Protein AF-A0AAW6UUZ0-F1 (afdb_monomer)

Sequence (108 aa):
MVGLYLLIDKKGGTYLRYDYVRPITKKRSTIGIGVYPTIGLADARRVREEFKELIAQNIDPSIERKAQEEKARFTHSTTFESVAREFMKTESVAASTAKSNDYIPVSI

pLDDT: mean 83.59, std 15.88, range [44.47, 96.81]

Structure (mmCIF, N/CA/C/O backbone):
data_AF-A0AAW6UUZ0-F1
#
_entry.id   AF-A0AAW6UUZ0-F1
#
loop_
_atom_site.group_PDB
_atom_site.id
_atom_site.type_symbol
_atom_site.label_atom_id
_atom_site.label_alt_id
_atom_site.label_comp_id
_atom_site.label_asym_id
_atom_site.label_entity_id
_atom_site.label_seq_id
_atom_site.pdbx_PDB_ins_code
_atom_site.Cartn_x
_atom_site.Cartn_y
_atom_site.Cartn_z
_atom_site.occupancy
_atom_site.B_iso_or_equiv
_atom_site.auth_seq_id
_atom_site.auth_comp_id
_atom_site.auth_asym_id
_atom_site.auth_atom_id
_atom_site.pdbx_PDB_model_num
ATOM 1 N N . MET A 1 1 ? 12.732 6.649 -8.903 1.00 57.62 1 MET A N 1
ATOM 2 C CA . MET A 1 1 ? 11.804 6.088 -9.899 1.00 57.62 1 MET A CA 1
ATOM 3 C C . MET A 1 1 ? 10.467 5.905 -9.199 1.00 57.62 1 MET A C 1
ATOM 5 O O . MET A 1 1 ? 10.483 5.498 -8.048 1.00 57.62 1 MET A O 1
ATOM 9 N N . VAL A 1 2 ? 9.357 6.320 -9.806 1.00 84.31 2 VAL A N 1
ATOM 10 C CA . VAL A 1 2 ? 7.994 6.032 -9.320 1.00 84.31 2 VAL A CA 1
ATOM 11 C C . VAL A 1 2 ? 7.416 5.061 -10.334 1.00 84.31 2 VAL A C 1
ATOM 13 O O . VAL A 1 2 ? 7.475 5.343 -11.531 1.00 84.31 2 VAL A O 1
ATOM 16 N N . GLY A 1 3 ? 6.942 3.899 -9.899 1.00 93.00 3 GLY A N 1
ATOM 17 C CA . GLY A 1 3 ? 6.563 2.858 -10.846 1.00 93.00 3 GLY A CA 1
ATOM 18 C C . GLY A 1 3 ? 6.405 1.474 -10.242 1.00 93.00 3 GLY A C 1
ATOM 19 O O . GLY A 1 3 ? 6.865 1.195 -9.137 1.00 93.00 3 GLY A O 1
ATOM 20 N N . LEU A 1 4 ? 5.713 0.622 -10.999 1.00 95.12 4 LEU A N 1
ATOM 21 C CA . LEU A 1 4 ? 5.531 -0.795 -10.705 1.00 95.12 4 LEU A CA 1
ATOM 22 C C . LEU A 1 4 ? 6.740 -1.565 -11.231 1.00 95.12 4 LEU A C 1
ATOM 24 O O . LEU A 1 4 ? 7.119 -1.393 -12.388 1.00 95.12 4 LEU A O 1
ATOM 28 N N . TYR A 1 5 ? 7.311 -2.423 -10.398 1.00 94.88 5 TYR A N 1
ATOM 29 C CA . TYR A 1 5 ? 8.420 -3.292 -10.757 1.00 94.88 5 TYR A CA 1
ATOM 30 C C . TYR A 1 5 ? 8.282 -4.657 -10.093 1.00 94.88 5 TYR A C 1
ATOM 32 O O . TYR A 1 5 ? 7.527 -4.860 -9.137 1.00 94.88 5 TYR A O 1
ATOM 40 N N . LEU A 1 6 ? 9.039 -5.596 -10.643 1.00 94.44 6 LEU A N 1
ATOM 41 C CA . LEU A 1 6 ? 9.170 -6.944 -10.136 1.00 94.44 6 LEU A CA 1
ATOM 42 C C . LEU A 1 6 ? 10.474 -7.039 -9.347 1.00 94.44 6 LEU A C 1
ATOM 44 O O . LEU A 1 6 ? 11.539 -6.714 -9.870 1.00 94.44 6 LEU A O 1
ATOM 48 N N . LEU A 1 7 ? 10.399 -7.481 -8.099 1.00 95.19 7 LEU A N 1
ATOM 49 C CA . LEU A 1 7 ? 11.566 -7.816 -7.296 1.00 95.19 7 LEU A CA 1
ATOM 50 C C . LEU A 1 7 ? 11.732 -9.333 -7.282 1.00 95.19 7 LEU A C 1
ATOM 52 O O . LEU A 1 7 ? 10.876 -10.037 -6.750 1.00 95.19 7 LEU A O 1
ATOM 56 N N . ILE A 1 8 ? 12.841 -9.815 -7.835 1.00 94.88 8 ILE A N 1
ATOM 57 C CA . ILE A 1 8 ? 13.204 -11.232 -7.831 1.00 94.88 8 ILE A CA 1
ATOM 58 C C . ILE A 1 8 ? 14.200 -11.454 -6.692 1.00 94.88 8 ILE A C 1
ATOM 60 O O . ILE A 1 8 ? 15.289 -10.881 -6.686 1.00 94.88 8 ILE A O 1
ATOM 64 N N . ASP A 1 9 ? 13.808 -12.255 -5.709 1.00 94.06 9 ASP A N 1
ATOM 65 C CA . ASP A 1 9 ? 14.678 -12.679 -4.619 1.00 94.06 9 ASP A CA 1
ATOM 66 C C . ASP A 1 9 ? 15.593 -13.823 -5.080 1.00 94.06 9 ASP A C 1
ATOM 68 O O . ASP A 1 9 ? 15.219 -14.656 -5.905 1.00 94.06 9 ASP A O 1
ATOM 72 N N . LYS A 1 10 ? 16.785 -13.914 -4.488 1.00 92.12 10 LYS A N 1
ATOM 73 C CA . LYS A 1 10 ? 17.766 -14.977 -4.754 1.00 92.12 10 LYS A CA 1
ATOM 74 C C . LYS A 1 10 ? 17.208 -16.371 -4.456 1.00 92.12 10 LYS A C 1
ATOM 76 O O . LYS A 1 10 ? 17.661 -17.348 -5.039 1.00 92.12 10 LYS A O 1
ATOM 81 N N . LYS A 1 11 ? 16.222 -16.455 -3.557 1.00 91.50 11 LYS A N 1
ATOM 82 C CA . LYS A 1 11 ? 15.505 -17.687 -3.194 1.00 91.50 11 LYS A CA 1
ATOM 83 C C . LYS A 1 11 ? 14.381 -18.063 -4.175 1.00 91.50 11 LYS A C 1
ATOM 85 O O . LYS A 1 11 ? 13.687 -19.042 -3.934 1.00 91.50 11 LYS A O 1
ATOM 90 N N . GLY A 1 12 ? 14.174 -17.290 -5.246 1.00 86.88 12 GLY A N 1
ATOM 91 C CA . GLY A 1 12 ? 13.163 -17.549 -6.281 1.00 86.88 12 GLY A CA 1
ATOM 92 C C . GLY A 1 12 ? 11.804 -16.875 -6.055 1.00 86.88 12 GLY A C 1
ATOM 93 O O . GLY A 1 12 ? 10.911 -16.997 -6.891 1.00 86.88 12 GLY A O 1
ATOM 94 N N . GLY A 1 13 ? 11.626 -16.136 -4.956 1.00 92.44 13 GLY A N 1
ATOM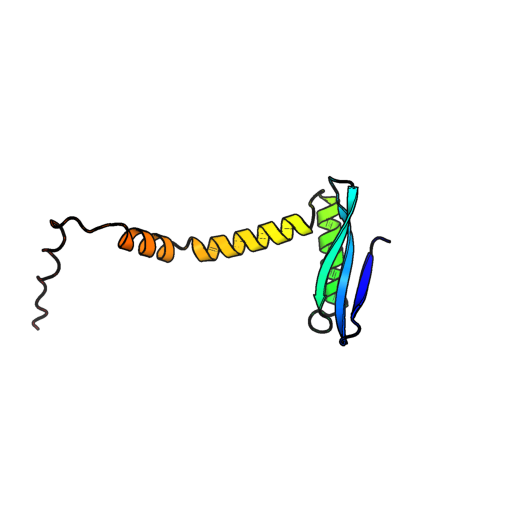 95 C CA . GLY A 1 13 ? 10.406 -15.365 -4.710 1.00 92.44 13 GLY A CA 1
ATOM 96 C C . GLY A 1 13 ? 10.296 -14.168 -5.655 1.00 92.44 13 GLY A C 1
ATOM 97 O O . GLY A 1 13 ? 11.254 -13.416 -5.812 1.00 92.44 13 GLY A O 1
ATOM 98 N N . THR A 1 14 ? 9.128 -13.972 -6.264 1.00 95.31 14 THR A N 1
ATOM 99 C CA . THR A 1 14 ? 8.894 -12.884 -7.221 1.00 95.31 14 THR A CA 1
ATOM 100 C C . THR A 1 14 ? 7.804 -11.950 -6.699 1.00 95.31 14 THR A C 1
ATOM 102 O O . THR A 1 14 ? 6.643 -12.335 -6.603 1.00 95.31 14 THR A O 1
ATOM 105 N N . TYR A 1 15 ? 8.161 -10.710 -6.367 1.00 96.12 15 TYR A N 1
ATOM 106 C CA . TYR A 1 15 ? 7.275 -9.761 -5.689 1.00 96.12 15 TYR A CA 1
ATOM 107 C C . TYR A 1 15 ? 6.924 -8.576 -6.582 1.00 96.12 15 TYR A C 1
ATOM 109 O O . TYR A 1 15 ? 7.801 -7.927 -7.147 1.00 96.12 15 TYR A O 1
ATOM 117 N N . LEU A 1 16 ? 5.642 -8.243 -6.647 1.00 96.81 16 LEU A N 1
ATOM 118 C CA . LEU A 1 16 ? 5.136 -7.052 -7.318 1.00 96.81 16 LEU A CA 1
ATOM 119 C C . LEU A 1 16 ? 5.159 -5.883 -6.333 1.00 96.81 16 LEU A C 1
ATOM 121 O O . LEU A 1 16 ? 4.467 -5.902 -5.310 1.00 96.81 16 LEU A O 1
ATOM 125 N N . ARG A 1 17 ? 5.969 -4.866 -6.630 1.00 96.06 17 ARG A N 1
ATOM 126 C CA . ARG A 1 17 ? 6.154 -3.685 -5.778 1.00 96.06 17 ARG A CA 1
ATOM 127 C C . ARG A 1 17 ? 5.905 -2.407 -6.561 1.00 96.06 17 ARG A C 1
ATOM 129 O O . ARG A 1 17 ? 6.214 -2.319 -7.745 1.00 96.06 17 ARG A O 1
ATOM 136 N N . TYR A 1 18 ? 5.362 -1.409 -5.881 1.00 96.19 18 TYR A N 1
ATOM 137 C CA . TYR A 1 18 ? 5.090 -0.095 -6.438 1.00 96.19 18 TYR A CA 1
ATOM 138 C C . TYR A 1 18 ? 5.786 0.980 -5.606 1.00 96.19 18 TYR A C 1
ATOM 140 O O . TYR A 1 18 ? 5.487 1.152 -4.422 1.00 96.19 18 TYR A O 1
ATOM 148 N N . ASP A 1 19 ? 6.718 1.699 -6.226 1.00 96.19 19 ASP A N 1
ATOM 149 C CA . ASP A 1 19 ? 7.361 2.865 -5.623 1.00 96.19 19 ASP A CA 1
ATOM 150 C C . ASP A 1 19 ? 6.518 4.110 -5.887 1.00 96.19 19 ASP A C 1
ATOM 152 O O . ASP A 1 19 ? 6.167 4.394 -7.034 1.00 96.19 19 ASP A O 1
ATOM 156 N N . TYR A 1 20 ? 6.238 4.876 -4.835 1.00 95.00 20 TYR A N 1
ATOM 157 C CA . TYR A 1 20 ? 5.436 6.094 -4.879 1.00 95.00 20 TYR A CA 1
ATOM 158 C C . TYR A 1 20 ? 5.966 7.167 -3.924 1.00 95.00 20 TYR A C 1
ATOM 160 O O . TYR A 1 20 ? 6.857 6.937 -3.102 1.00 95.00 20 TYR A O 1
ATOM 168 N N . VAL A 1 21 ? 5.429 8.378 -4.050 1.00 94.88 21 VAL A N 1
ATOM 169 C CA . VAL A 1 21 ? 5.685 9.482 -3.122 1.00 94.88 21 VAL A CA 1
ATOM 170 C C . VAL A 1 21 ? 4.437 9.674 -2.278 1.00 94.88 21 VAL A C 1
ATOM 172 O O . VAL A 1 21 ? 3.341 9.808 -2.819 1.00 94.88 21 VAL A O 1
ATOM 175 N N . ARG A 1 22 ? 4.594 9.683 -0.954 1.00 94.25 22 ARG A N 1
ATOM 176 C CA . ARG A 1 22 ? 3.465 9.886 -0.043 1.00 94.25 22 ARG A CA 1
ATOM 177 C C . ARG A 1 22 ? 2.871 11.286 -0.242 1.00 94.25 22 ARG A C 1
ATOM 179 O O . ARG A 1 22 ? 3.639 12.253 -0.271 1.00 94.25 22 ARG A O 1
ATOM 186 N N . PRO A 1 23 ? 1.536 11.426 -0.331 1.00 92.62 23 PRO A N 1
ATOM 187 C CA . PRO A 1 23 ? 0.906 12.705 -0.652 1.00 92.62 23 PRO A CA 1
ATOM 188 C C . PRO A 1 23 ? 1.160 13.775 0.416 1.00 92.62 23 PRO A C 1
ATOM 190 O O . PRO A 1 23 ? 1.407 14.926 0.063 1.00 92.62 23 PRO A O 1
ATOM 193 N N . ILE A 1 24 ? 1.191 13.390 1.697 1.00 91.19 24 ILE A N 1
ATOM 194 C CA . ILE A 1 24 ? 1.355 14.316 2.829 1.00 91.19 24 ILE A CA 1
ATOM 195 C C . ILE A 1 24 ? 2.838 14.570 3.130 1.00 91.19 24 ILE A C 1
ATOM 197 O O . ILE A 1 24 ? 3.310 15.698 3.064 1.00 91.19 24 ILE A O 1
ATOM 201 N N . THR A 1 25 ? 3.604 13.516 3.430 1.00 92.56 25 THR A N 1
ATOM 202 C CA . THR A 1 25 ? 4.996 13.658 3.903 1.00 92.56 25 THR A CA 1
ATOM 203 C C . THR A 1 25 ? 6.005 13.920 2.788 1.00 92.56 25 THR A C 1
ATOM 205 O O . THR A 1 25 ? 7.167 14.194 3.080 1.00 92.56 25 THR A O 1
ATOM 208 N N . LYS A 1 26 ? 5.597 13.779 1.517 1.00 92.94 26 LYS A N 1
ATOM 209 C CA . LYS A 1 26 ? 6.441 13.898 0.313 1.00 92.94 26 LYS A CA 1
ATOM 210 C C . LYS A 1 26 ? 7.676 12.982 0.300 1.00 92.94 26 LYS A C 1
ATOM 212 O O . LYS A 1 26 ? 8.555 13.126 -0.548 1.00 92.94 26 LYS A O 1
ATOM 217 N N . LYS A 1 27 ? 7.740 11.993 1.199 1.00 93.69 27 LYS A N 1
ATOM 218 C CA . LYS A 1 27 ? 8.804 10.983 1.247 1.00 93.69 27 LYS A CA 1
ATOM 219 C C . LYS A 1 27 ? 8.507 9.847 0.271 1.00 93.69 27 LYS A C 1
ATOM 221 O O . LYS A 1 27 ? 7.350 9.467 0.073 1.00 93.69 27 LYS A O 1
ATOM 226 N N . ARG A 1 28 ? 9.565 9.283 -0.316 1.00 93.81 28 ARG A N 1
ATOM 227 C CA . ARG A 1 28 ? 9.466 8.069 -1.136 1.00 93.81 28 ARG A CA 1
ATOM 228 C C . ARG A 1 28 ? 9.124 6.871 -0.258 1.00 93.81 28 ARG A C 1
ATOM 230 O O . ARG A 1 28 ? 9.644 6.737 0.847 1.00 93.81 28 ARG A O 1
ATOM 237 N N . SER A 1 29 ? 8.246 6.014 -0.757 1.00 94.94 29 SER A N 1
ATOM 238 C CA . SER A 1 29 ? 7.824 4.788 -0.093 1.00 94.94 29 SER A CA 1
ATOM 239 C C . SER A 1 29 ? 7.534 3.710 -1.132 1.00 94.94 29 SER A C 1
ATOM 241 O O . SER A 1 29 ? 7.285 4.011 -2.298 1.00 94.94 29 SER A O 1
ATOM 243 N N . THR A 1 30 ? 7.559 2.458 -0.693 1.00 95.62 30 THR A N 1
ATOM 244 C CA . THR A 1 30 ? 7.295 1.292 -1.534 1.00 95.62 30 THR A CA 1
ATOM 245 C C . THR A 1 30 ? 6.148 0.510 -0.921 1.00 95.62 30 THR A C 1
ATOM 247 O O . THR A 1 30 ? 6.202 0.158 0.258 1.00 95.62 30 THR A O 1
ATOM 250 N N . ILE A 1 31 ? 5.134 0.195 -1.722 1.00 95.12 31 ILE A N 1
ATOM 251 C CA . ILE A 1 31 ? 4.033 -0.685 -1.330 1.00 95.12 31 ILE A CA 1
ATOM 252 C C . ILE A 1 31 ? 4.118 -2.001 -2.109 1.00 95.12 31 ILE A C 1
ATOM 254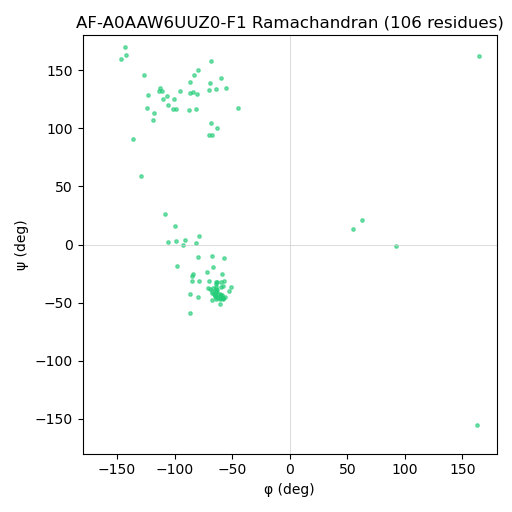 O O . ILE A 1 31 ? 4.342 -2.016 -3.317 1.00 95.12 31 ILE A O 1
ATOM 258 N N . GLY A 1 32 ? 3.995 -3.127 -1.405 1.00 95.44 32 GLY A N 1
ATOM 259 C CA . GLY A 1 32 ? 3.861 -4.440 -2.039 1.00 95.44 32 GLY A CA 1
ATOM 260 C C . GLY A 1 32 ? 2.420 -4.659 -2.488 1.00 95.44 32 GLY A C 1
ATOM 261 O O . GLY A 1 32 ? 1.516 -4.464 -1.677 1.00 95.44 32 GLY A O 1
ATOM 262 N N . ILE A 1 33 ? 2.231 -5.053 -3.746 1.00 95.50 33 ILE A N 1
ATOM 263 C CA . ILE A 1 33 ? 0.933 -5.449 -4.312 1.00 95.50 33 ILE A CA 1
ATOM 264 C C . ILE A 1 33 ? 0.687 -6.936 -4.041 1.00 95.50 33 ILE A C 1
ATOM 266 O O . ILE A 1 33 ? -0.403 -7.314 -3.634 1.00 95.50 33 ILE A O 1
ATOM 270 N N . GLY A 1 34 ? 1.717 -7.772 -4.205 1.00 94.25 34 GLY A N 1
ATOM 271 C CA . GLY A 1 34 ? 1.662 -9.195 -3.877 1.00 94.25 34 GLY A CA 1
ATOM 272 C C . GLY A 1 34 ? 2.784 -9.994 -4.529 1.00 94.25 34 GLY A C 1
ATOM 273 O O . GLY A 1 34 ? 3.844 -9.448 -4.839 1.00 94.25 34 GLY A O 1
ATOM 274 N N . VAL A 1 35 ? 2.554 -11.292 -4.716 1.00 96.06 35 VAL A N 1
ATOM 275 C CA . VAL A 1 35 ? 3.536 -12.253 -5.238 1.00 96.06 35 VAL A CA 1
ATOM 276 C C . VAL A 1 35 ? 3.085 -12.735 -6.618 1.00 96.06 35 VAL A C 1
ATOM 278 O O . VAL A 1 35 ? 1.914 -13.051 -6.816 1.00 96.06 35 VAL A O 1
ATOM 281 N N . TYR A 1 36 ? 4.001 -12.785 -7.579 1.00 93.25 36 TYR A N 1
ATOM 282 C CA . TYR A 1 36 ? 3.778 -13.400 -8.888 1.00 93.25 36 TYR A CA 1
ATOM 283 C C . TYR A 1 36 ? 4.099 -14.905 -8.808 1.00 93.25 36 TYR A C 1
ATOM 285 O O . TYR A 1 36 ? 5.104 -15.254 -8.184 1.00 93.25 36 TYR A O 1
ATOM 293 N N . PRO A 1 37 ? 3.320 -15.808 -9.435 1.00 93.69 37 PRO A N 1
ATOM 294 C CA . PRO A 1 37 ? 2.199 -15.568 -10.352 1.00 93.69 37 PRO A CA 1
ATOM 295 C C . PRO A 1 37 ? 0.816 -15.475 -9.690 1.00 93.69 37 PRO A C 1
ATOM 297 O O . PRO A 1 37 ? -0.168 -15.335 -10.408 1.00 93.69 37 PRO A O 1
ATOM 300 N N . THR A 1 38 ? 0.720 -15.536 -8.356 1.00 94.62 38 THR A N 1
ATOM 301 C CA . THR A 1 38 ? -0.564 -15.451 -7.630 1.00 94.62 38 THR A CA 1
ATOM 302 C C . THR A 1 38 ? -1.367 -14.215 -8.026 1.00 94.62 38 THR A C 1
ATOM 304 O O . THR A 1 38 ? -2.578 -14.296 -8.202 1.00 94.62 38 THR A O 1
ATOM 307 N N . ILE A 1 39 ? -0.684 -13.081 -8.204 1.00 93.88 39 ILE A N 1
ATOM 308 C CA . ILE A 1 39 ? -1.241 -11.890 -8.842 1.00 93.88 39 ILE A CA 1
ATOM 309 C C . ILE A 1 39 ? -0.642 -11.768 -10.242 1.00 93.88 39 ILE A C 1
ATOM 311 O O . ILE A 1 39 ? 0.576 -11.642 -10.410 1.00 93.88 39 ILE A O 1
ATOM 315 N N . GLY A 1 40 ? -1.513 -11.785 -11.251 1.00 94.44 40 GLY A N 1
ATOM 316 C CA . GLY A 1 40 ? -1.129 -11.576 -12.640 1.00 94.44 40 GLY A CA 1
ATOM 317 C C . GLY A 1 40 ? -0.679 -10.138 -12.906 1.00 94.44 40 GLY A C 1
ATOM 318 O O . GLY A 1 40 ? -1.054 -9.193 -12.210 1.00 94.44 40 GLY A O 1
ATOM 319 N N . LEU A 1 41 ? 0.104 -9.936 -13.969 1.00 93.50 41 LEU A N 1
ATOM 320 C CA . LEU A 1 41 ? 0.613 -8.605 -14.321 1.00 93.50 41 LEU A CA 1
ATOM 321 C C . LEU A 1 41 ? -0.511 -7.612 -14.672 1.00 93.50 41 LEU A C 1
ATOM 323 O O . LEU A 1 41 ? -0.378 -6.416 -14.417 1.00 93.50 41 LEU A O 1
ATOM 327 N N . ALA A 1 42 ? -1.608 -8.097 -15.260 1.00 95.81 42 ALA A N 1
ATOM 328 C CA . ALA A 1 42 ? -2.776 -7.277 -15.574 1.00 95.81 42 ALA A CA 1
ATOM 329 C C . ALA A 1 42 ? -3.430 -6.724 -14.299 1.00 95.81 42 ALA A C 1
ATOM 331 O O . ALA A 1 42 ? -3.659 -5.519 -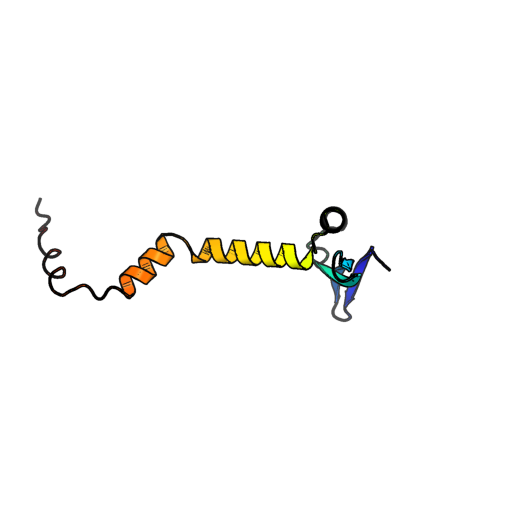14.205 1.00 95.81 42 ALA A O 1
ATOM 332 N N . ASP A 1 43 ? -3.637 -7.571 -13.293 1.00 96.44 43 ASP A N 1
ATOM 333 C CA . ASP A 1 43 ? -4.226 -7.157 -12.019 1.00 96.44 43 ASP A CA 1
ATOM 334 C C . ASP A 1 43 ? -3.276 -6.259 -11.231 1.00 96.44 43 ASP A C 1
ATOM 336 O O . ASP A 1 43 ? -3.689 -5.230 -10.708 1.00 96.44 43 ASP A O 1
ATOM 340 N N . ALA A 1 44 ? -1.972 -6.547 -11.255 1.00 96.00 44 ALA A N 1
ATOM 341 C CA . ALA A 1 44 ? -0.972 -5.664 -10.659 1.00 96.00 44 ALA A CA 1
ATOM 342 C C . ALA A 1 44 ? -1.007 -4.243 -11.254 1.00 96.00 44 ALA A C 1
ATOM 344 O O . ALA A 1 44 ? -0.797 -3.259 -10.543 1.00 96.00 44 ALA A O 1
ATOM 345 N N . ARG A 1 45 ? -1.285 -4.118 -12.560 1.00 95.94 45 ARG A N 1
ATOM 346 C CA . ARG A 1 45 ? -1.474 -2.816 -13.216 1.00 95.94 45 ARG A CA 1
ATOM 347 C C . ARG A 1 45 ? -2.779 -2.142 -12.802 1.00 95.94 45 ARG A C 1
ATOM 349 O O . ARG A 1 45 ? -2.756 -0.932 -12.626 1.00 95.94 45 ARG A O 1
ATOM 356 N N . ARG A 1 46 ? -3.871 -2.888 -12.616 1.00 96.69 46 ARG A N 1
ATOM 357 C CA . ARG A 1 46 ? -5.135 -2.337 -12.093 1.00 96.69 46 ARG A CA 1
ATOM 358 C C . ARG A 1 46 ? -4.943 -1.759 -10.691 1.00 96.69 46 ARG A C 1
ATOM 360 O O . ARG A 1 46 ? -5.185 -0.577 -10.494 1.00 96.69 46 ARG A O 1
ATOM 367 N N . VAL A 1 47 ? -4.351 -2.536 -9.782 1.00 95.38 47 VAL A N 1
ATOM 368 C CA . VAL A 1 47 ? -4.053 -2.093 -8.407 1.00 95.38 47 VAL A CA 1
ATOM 369 C C . VAL A 1 47 ? -3.118 -0.879 -8.391 1.00 95.38 47 VAL A C 1
ATOM 371 O O . VAL A 1 47 ? -3.264 0.032 -7.580 1.00 95.38 47 VAL A O 1
ATOM 374 N N . ARG A 1 48 ? -2.148 -0.816 -9.313 1.00 95.56 48 ARG A N 1
ATOM 375 C CA . ARG A 1 48 ? -1.305 0.378 -9.472 1.00 95.56 48 ARG A CA 1
ATOM 376 C C . ARG A 1 48 ? -2.136 1.621 -9.803 1.00 95.56 48 ARG A C 1
ATOM 378 O O . ARG A 1 48 ? -1.828 2.689 -9.276 1.00 95.56 48 ARG A O 1
ATOM 385 N N . GLU A 1 49 ? -3.112 1.514 -10.701 1.00 96.31 49 GLU A N 1
ATOM 386 C CA . GLU A 1 49 ? -3.969 2.649 -11.051 1.00 96.31 49 GLU A CA 1
ATOM 387 C C . GLU A 1 49 ? -4.859 3.057 -9.869 1.00 96.31 49 GLU A C 1
ATOM 389 O O . GLU A 1 49 ? -4.876 4.237 -9.533 1.00 96.31 49 GLU A O 1
ATOM 394 N N . GLU A 1 50 ? -5.432 2.105 -9.129 1.00 95.56 50 GLU A N 1
ATOM 395 C CA . GLU A 1 50 ? -6.162 2.384 -7.877 1.00 95.56 50 GLU A CA 1
ATOM 396 C C . GLU A 1 50 ? -5.286 3.143 -6.863 1.00 95.56 50 GLU A C 1
ATOM 398 O O . GLU A 1 50 ? -5.686 4.158 -6.290 1.00 95.56 50 GLU A O 1
ATOM 403 N N . PHE A 1 51 ? -4.031 2.721 -6.672 1.00 95.12 51 PHE A N 1
ATOM 404 C CA . PHE A 1 51 ? -3.099 3.439 -5.799 1.00 95.12 51 PHE A CA 1
ATOM 405 C C . PHE A 1 51 ? -2.775 4.846 -6.304 1.00 95.12 51 PHE A C 1
ATOM 407 O O . PHE A 1 51 ? -2.571 5.749 -5.492 1.00 95.12 51 PHE A O 1
ATOM 414 N N . LYS A 1 52 ? -2.715 5.063 -7.622 1.00 94.31 52 LYS A N 1
ATOM 415 C CA . LYS A 1 52 ? -2.525 6.405 -8.191 1.00 94.31 52 LYS A CA 1
ATOM 416 C C . LYS A 1 52 ? -3.734 7.297 -7.931 1.00 94.31 52 LYS A C 1
ATOM 418 O O . LYS A 1 52 ? -3.533 8.463 -7.598 1.00 94.31 52 LYS A O 1
ATOM 423 N N . GLU A 1 53 ? -4.945 6.761 -8.037 1.00 95.62 53 GLU A N 1
ATOM 424 C CA . GLU A 1 53 ? -6.181 7.480 -7.716 1.00 95.62 53 GLU A CA 1
ATOM 425 C C . GLU A 1 53 ? -6.223 7.891 -6.241 1.00 95.62 53 GLU A C 1
ATOM 427 O O . GLU A 1 53 ? -6.453 9.063 -5.942 1.00 95.62 53 GLU A O 1
ATOM 432 N N . LEU A 1 54 ? -5.883 6.982 -5.319 1.00 95.25 54 LEU A N 1
ATOM 433 C CA . LEU A 1 54 ? -5.777 7.302 -3.888 1.00 95.25 54 LEU A CA 1
ATOM 434 C C . LEU A 1 54 ? -4.772 8.430 -3.627 1.00 95.25 54 LEU A C 1
ATOM 436 O O . LEU A 1 54 ? -5.073 9.388 -2.915 1.00 95.25 54 LEU A O 1
ATOM 440 N N . ILE A 1 55 ? -3.590 8.364 -4.249 1.00 94.50 55 ILE A N 1
ATOM 441 C CA . ILE A 1 55 ? -2.567 9.409 -4.105 1.00 94.50 55 ILE A CA 1
ATOM 442 C C . ILE A 1 55 ? -3.070 10.751 -4.655 1.00 94.50 55 ILE A C 1
ATOM 444 O O . ILE 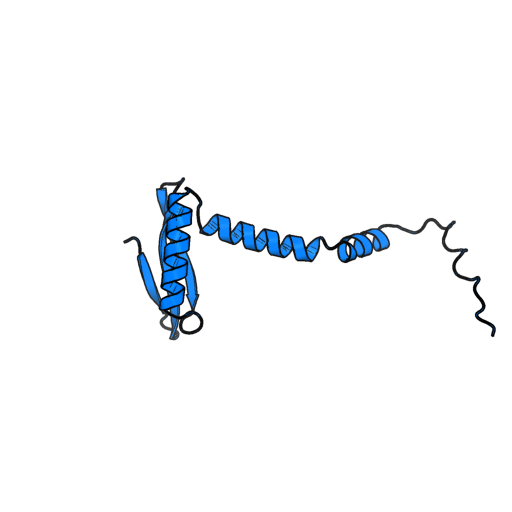A 1 55 ? -2.802 11.787 -4.044 1.00 94.50 55 ILE A O 1
ATOM 448 N N . ALA A 1 56 ? -3.806 10.751 -5.772 1.00 93.88 56 ALA A N 1
ATOM 449 C CA . ALA A 1 56 ? -4.406 11.958 -6.342 1.00 93.88 56 ALA A CA 1
ATOM 450 C C . ALA A 1 56 ? -5.462 12.578 -5.409 1.00 93.88 56 ALA A C 1
ATOM 452 O O . ALA A 1 56 ? -5.571 13.799 -5.329 1.00 93.88 56 ALA A O 1
ATOM 453 N N . GLN A 1 57 ? -6.167 11.749 -4.637 1.00 95.12 57 GLN A N 1
ATOM 454 C CA . GLN A 1 57 ? -7.084 12.174 -3.573 1.00 95.12 57 GLN A CA 1
ATOM 455 C C . GLN A 1 57 ? -6.367 12.577 -2.268 1.00 95.12 57 GLN A C 1
ATOM 457 O O . GLN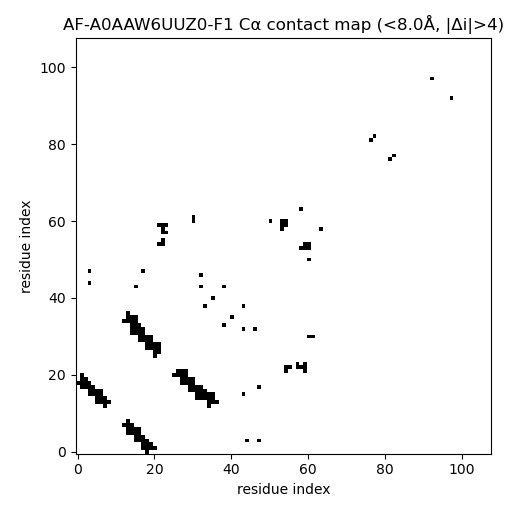 A 1 57 ? -7.016 12.853 -1.263 1.00 95.12 57 GLN A O 1
ATOM 462 N N . ASN A 1 58 ? -5.031 12.645 -2.262 1.00 93.62 58 ASN A N 1
ATOM 463 C CA . ASN A 1 58 ? -4.188 12.880 -1.085 1.00 93.62 58 ASN A CA 1
ATOM 464 C C . ASN A 1 58 ? -4.276 11.800 0.011 1.00 93.62 58 ASN A C 1
ATOM 466 O O . ASN A 1 58 ? -3.866 12.037 1.149 1.00 93.62 58 ASN A O 1
ATOM 470 N N . ILE A 1 5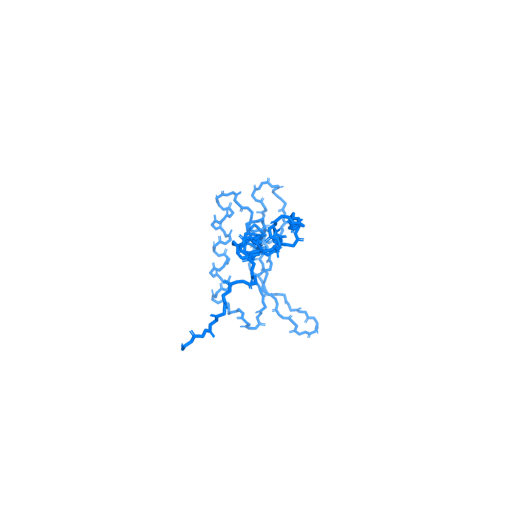9 ? -4.726 10.594 -0.334 1.00 94.69 59 ILE A N 1
ATOM 471 C CA . ILE A 1 59 ? -4.800 9.442 0.568 1.00 94.69 59 ILE A CA 1
ATOM 472 C C . ILE A 1 59 ? -3.539 8.588 0.395 1.00 94.69 59 ILE A C 1
ATOM 474 O O . ILE A 1 59 ? -3.113 8.286 -0.718 1.00 94.69 59 ILE A O 1
ATOM 478 N N . ASP A 1 60 ? -2.902 8.200 1.502 1.00 94.38 60 ASP A N 1
ATOM 479 C CA . ASP A 1 60 ? -1.747 7.300 1.468 1.00 94.38 60 ASP A CA 1
ATOM 480 C C . ASP A 1 60 ? -2.215 5.835 1.349 1.00 94.38 60 ASP A C 1
ATOM 482 O O . ASP A 1 60 ? -2.820 5.326 2.299 1.00 94.38 60 ASP A O 1
ATOM 486 N N . PRO A 1 61 ? -1.894 5.117 0.252 1.00 94.88 61 PRO A N 1
ATOM 487 C CA . PRO A 1 61 ? -2.340 3.736 0.047 1.00 94.88 61 PRO A CA 1
ATOM 488 C C . PRO A 1 61 ? -1.923 2.777 1.169 1.00 94.88 61 PRO A C 1
ATOM 490 O O . PRO A 1 61 ? -2.635 1.827 1.485 1.00 94.88 61 PRO A O 1
ATOM 493 N N . SER A 1 62 ? -0.774 3.023 1.810 1.00 93.06 62 SER A N 1
ATOM 494 C CA . SER A 1 62 ? -0.307 2.191 2.923 1.00 93.06 62 SER A CA 1
ATOM 495 C C . SER A 1 62 ? -1.156 2.367 4.180 1.00 93.06 62 SER A C 1
ATOM 497 O O . SER A 1 62 ? -1.236 1.432 4.977 1.00 93.06 62 SER A O 1
ATOM 499 N N . ILE A 1 63 ? -1.716 3.559 4.394 1.00 93.50 63 ILE A N 1
ATOM 500 C CA . ILE A 1 63 ? -2.571 3.857 5.547 1.00 93.50 63 ILE A CA 1
ATOM 501 C C . ILE A 1 63 ? -3.967 3.310 5.282 1.00 93.50 63 ILE A C 1
ATOM 503 O O . ILE A 1 63 ? -4.509 2.622 6.140 1.00 93.50 63 ILE A O 1
ATOM 507 N N . GLU A 1 64 ? -4.497 3.539 4.079 1.00 93.81 64 GLU A N 1
ATOM 508 C CA . GLU A 1 64 ? -5.815 3.040 3.682 1.00 93.81 64 GLU A CA 1
ATOM 509 C C . GLU A 1 64 ? -5.891 1.514 3.790 1.00 93.81 64 GLU A C 1
ATOM 511 O O . GLU A 1 64 ? -6.790 0.983 4.438 1.00 93.81 64 GLU A O 1
ATOM 516 N N . ARG A 1 65 ? -4.883 0.793 3.280 1.00 92.50 65 ARG A N 1
ATOM 517 C CA . ARG A 1 65 ? -4.831 -0.669 3.419 1.00 92.50 65 ARG A CA 1
ATOM 518 C C . ARG A 1 65 ? -4.834 -1.119 4.882 1.00 92.50 65 ARG A C 1
ATOM 520 O O . ARG A 1 65 ? -5.562 -2.038 5.241 1.00 92.50 65 ARG A O 1
ATOM 527 N N . LYS A 1 66 ? -4.055 -0.456 5.743 1.00 92.19 66 LYS A N 1
ATOM 528 C CA . LYS A 1 66 ? -4.018 -0.781 7.176 1.00 92.19 66 LYS A CA 1
ATOM 529 C C . LYS A 1 66 ? -5.373 -0.518 7.843 1.00 92.19 66 LYS A C 1
ATOM 531 O O . LYS A 1 66 ? -5.822 -1.329 8.647 1.00 92.19 66 LYS A O 1
ATOM 536 N N . ALA A 1 67 ? -6.035 0.581 7.486 1.00 92.56 67 ALA A N 1
ATOM 537 C CA . ALA A 1 67 ? -7.364 0.912 7.987 1.00 92.56 67 ALA A CA 1
ATOM 538 C C . ALA A 1 67 ? -8.415 -0.119 7.541 1.00 92.56 67 ALA A C 1
ATOM 540 O O . ALA A 1 67 ? -9.281 -0.490 8.329 1.00 92.56 67 ALA A O 1
ATOM 541 N N . GLN A 1 68 ? -8.330 -0.620 6.306 1.00 91.38 68 GLN A N 1
ATOM 542 C CA . GLN A 1 68 ? -9.196 -1.694 5.809 1.00 91.38 68 GLN A CA 1
ATOM 543 C C . GLN A 1 68 ? -8.966 -3.012 6.561 1.00 91.38 68 GLN A C 1
ATOM 545 O O . GLN A 1 68 ? -9.930 -3.646 6.988 1.00 91.38 68 GLN A O 1
ATOM 550 N N . GLU A 1 69 ? -7.708 -3.393 6.797 1.00 89.81 69 GLU A N 1
ATOM 551 C CA . GLU A 1 69 ? -7.360 -4.570 7.607 1.00 89.81 69 GLU A CA 1
ATOM 552 C C . GLU A 1 69 ? -7.878 -4.444 9.051 1.00 89.81 69 GLU A C 1
ATOM 554 O O . GLU A 1 69 ? -8.418 -5.397 9.613 1.00 89.81 69 GLU A O 1
ATOM 559 N N . GLU A 1 70 ? -7.746 -3.265 9.662 1.00 90.19 70 GLU A N 1
ATOM 560 C CA . GLU A 1 70 ? -8.268 -2.980 11.003 1.00 90.19 70 GLU A CA 1
ATOM 561 C C . GLU A 1 70 ? -9.796 -3.052 11.057 1.00 90.19 70 GLU A C 1
ATOM 563 O O . GLU A 1 70 ? -10.335 -3.697 11.957 1.00 90.19 70 GLU A O 1
ATOM 568 N N . LYS A 1 71 ? -10.491 -2.466 10.074 1.00 88.62 71 LYS A N 1
ATOM 569 C CA . LYS A 1 71 ? -11.952 -2.556 9.949 1.00 88.62 71 LYS A CA 1
ATOM 570 C C . LYS A 1 71 ? -12.412 -4.008 9.827 1.00 88.62 71 LYS A C 1
ATOM 572 O O . LYS A 1 71 ? -13.317 -4.403 10.554 1.00 88.62 71 LYS A O 1
ATOM 577 N N . ALA A 1 72 ? -11.760 -4.805 8.978 1.00 86.50 72 ALA A N 1
ATOM 578 C CA . ALA A 1 72 ? -12.075 -6.223 8.817 1.00 86.50 72 ALA A CA 1
ATOM 579 C C . ALA A 1 72 ? -11.887 -7.000 10.132 1.00 86.50 72 ALA A C 1
ATOM 581 O O . ALA A 1 72 ? -12.765 -7.760 10.544 1.00 86.50 72 ALA A O 1
ATOM 582 N N . ARG A 1 73 ? -10.783 -6.764 10.855 1.00 84.31 73 ARG A N 1
ATOM 583 C CA . ARG A 1 73 ? -10.570 -7.369 12.181 1.00 84.31 73 ARG A CA 1
ATOM 584 C C . ARG A 1 73 ? -11.662 -6.980 13.174 1.00 84.31 73 ARG A C 1
ATOM 586 O O . ARG A 1 73 ? -12.196 -7.859 13.843 1.00 84.31 73 ARG A O 1
ATOM 593 N N . PHE A 1 74 ? -12.015 -5.696 13.237 1.00 79.31 74 PHE A N 1
ATOM 594 C CA . PHE A 1 74 ? -13.043 -5.205 14.153 1.00 79.31 74 PHE A CA 1
ATOM 595 C C . PHE A 1 74 ? -14.418 -5.817 13.861 1.00 79.31 74 PHE A C 1
ATOM 597 O O . PHE A 1 74 ? -15.105 -6.264 14.776 1.00 79.31 74 PHE A O 1
ATOM 604 N N . THR A 1 75 ? -14.805 -5.925 12.585 1.00 75.81 75 THR A N 1
ATOM 605 C CA . THR A 1 75 ? -16.072 -6.573 12.209 1.00 75.81 75 THR A CA 1
ATOM 606 C C . THR A 1 75 ? -16.148 -8.032 12.653 1.00 75.81 75 THR A C 1
ATOM 608 O O . THR A 1 75 ? -17.227 -8.498 13.005 1.00 75.81 75 THR A O 1
ATOM 611 N N . HIS A 1 76 ? -15.017 -8.744 12.696 1.00 70.25 76 HIS A N 1
ATOM 612 C CA . HIS A 1 76 ? -14.969 -10.113 13.209 1.00 70.25 76 HIS A CA 1
ATOM 613 C C . HIS A 1 76 ? -14.953 -10.183 14.745 1.00 70.25 76 HIS A C 1
ATOM 615 O O . HIS A 1 76 ? -15.484 -11.138 15.303 1.00 70.25 76 HIS A O 1
ATOM 621 N N . SER A 1 77 ? -14.371 -9.200 15.442 1.00 65.31 77 SER A N 1
ATOM 622 C CA . SER A 1 77 ? -14.289 -9.200 16.911 1.00 65.31 77 SER A CA 1
ATOM 623 C C . SER A 1 77 ? -15.532 -8.653 17.612 1.00 65.31 77 SER A C 1
ATOM 625 O O . SER A 1 77 ? -15.783 -9.013 18.757 1.00 65.31 77 SER A 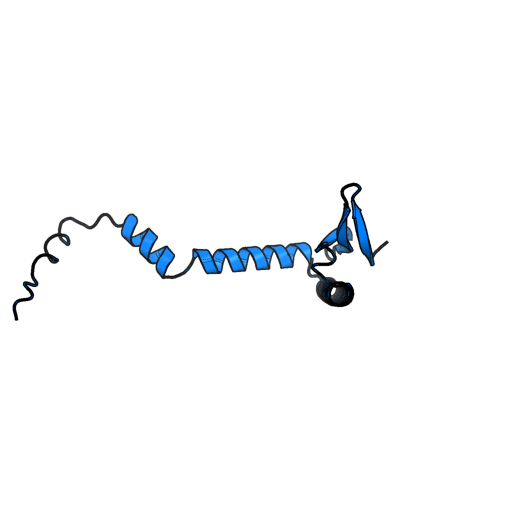O 1
ATOM 627 N N . THR A 1 78 ? -16.312 -7.792 16.955 1.00 63.66 78 THR A N 1
ATOM 628 C CA . THR A 1 78 ? -17.430 -7.047 17.572 1.00 63.66 78 THR A CA 1
ATOM 629 C C . THR A 1 78 ? -18.797 -7.552 17.107 1.00 63.66 78 THR A C 1
ATOM 631 O O . THR A 1 78 ? -19.790 -6.829 17.104 1.00 63.66 78 THR A O 1
ATOM 634 N N . THR A 1 79 ? -18.883 -8.817 16.700 1.00 75.19 79 THR A N 1
ATOM 635 C CA . THR A 1 79 ? -20.182 -9.466 16.498 1.00 75.19 79 THR A CA 1
ATOM 636 C C . THR A 1 79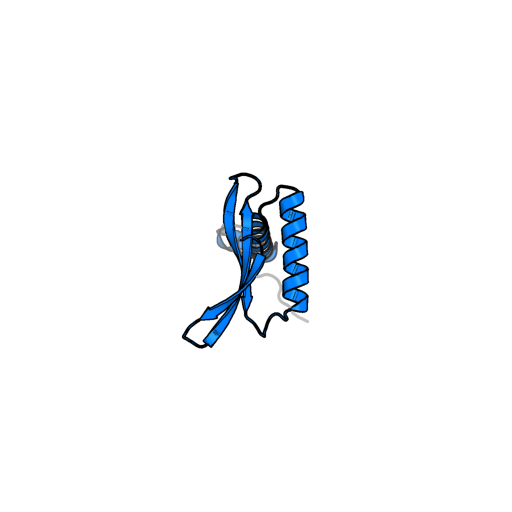 ? -20.989 -9.468 17.801 1.00 75.19 79 THR A C 1
ATOM 638 O O . THR A 1 79 ? -20.427 -9.656 18.876 1.00 75.19 79 THR A O 1
ATOM 641 N N . PHE A 1 80 ? -22.315 -9.297 17.729 1.00 70.81 80 PHE A N 1
ATOM 642 C CA . PHE A 1 80 ? -23.179 -9.368 18.920 1.00 70.81 80 PHE A CA 1
ATOM 643 C C . PHE A 1 80 ? -22.928 -10.650 19.727 1.00 70.81 80 PHE A C 1
ATOM 645 O O . PHE A 1 80 ? -22.898 -10.614 20.949 1.00 70.81 80 PHE A O 1
ATOM 652 N N . GLU A 1 81 ? -22.667 -11.763 19.039 1.00 76.56 81 GLU A N 1
ATOM 653 C CA . GLU A 1 81 ? -22.324 -13.036 19.664 1.00 76.56 81 GLU A CA 1
ATOM 654 C C . GLU A 1 81 ? -21.041 -12.973 20.511 1.00 76.56 81 GLU A C 1
ATOM 656 O O . GLU A 1 81 ? -21.045 -13.458 21.642 1.00 76.56 81 GLU A O 1
ATOM 661 N N . SER A 1 82 ? -19.950 -12.386 20.007 1.00 73.69 82 SER A N 1
ATOM 662 C CA . SER A 1 82 ? -18.690 -12.289 20.760 1.00 73.69 82 SER A CA 1
ATOM 663 C C . SER A 1 82 ? -18.842 -11.393 21.988 1.00 73.69 82 SER A C 1
ATOM 665 O O . SER A 1 82 ? -18.429 -11.787 23.078 1.00 73.69 82 SER A O 1
ATOM 667 N N . VAL A 1 83 ? -19.524 -10.254 21.837 1.00 77.25 83 VAL A N 1
ATOM 668 C CA . VAL A 1 83 ? -19.819 -9.330 22.943 1.00 77.25 83 VAL A CA 1
ATOM 669 C C . VAL A 1 83 ? -20.750 -9.979 23.975 1.00 77.25 83 VAL A C 1
ATOM 671 O O . VAL A 1 83 ? -20.490 -9.892 25.171 1.00 77.25 83 VAL A O 1
ATOM 674 N N . ALA A 1 84 ? -21.795 -10.693 23.541 1.00 78.50 84 ALA A N 1
ATOM 675 C CA . ALA A 1 84 ? -22.709 -11.406 24.434 1.00 78.50 84 ALA A CA 1
ATOM 676 C C . ALA A 1 84 ? -22.002 -12.537 25.197 1.00 78.50 84 ALA A C 1
ATOM 678 O O . ALA A 1 84 ? -22.233 -12.708 26.391 1.00 78.50 84 ALA A O 1
ATOM 679 N N . ARG A 1 85 ? -21.104 -13.288 24.543 1.00 77.00 85 ARG A N 1
ATOM 680 C CA . ARG A 1 85 ? -20.301 -14.338 25.193 1.00 77.00 85 ARG A CA 1
ATOM 681 C C . ARG A 1 85 ? -19.299 -13.772 26.200 1.00 77.00 85 ARG A C 1
ATOM 683 O O . ARG A 1 85 ? -19.068 -14.421 27.217 1.00 77.00 85 ARG A O 1
ATOM 690 N N . GLU A 1 86 ? -18.687 -12.618 25.932 1.00 79.00 86 GLU A N 1
ATOM 691 C CA . GLU A 1 86 ? -17.829 -11.938 26.913 1.00 79.00 86 GLU A CA 1
ATOM 692 C C . GLU A 1 86 ? -18.644 -11.429 28.103 1.00 79.00 86 GLU A C 1
ATOM 694 O O . GLU A 1 86 ? -18.305 -11.742 29.243 1.00 79.00 86 GLU A O 1
ATOM 699 N N . PHE A 1 87 ? -19.766 -10.752 27.843 1.00 76.56 87 PHE A N 1
ATOM 700 C CA . PHE A 1 87 ? -20.664 -10.243 28.879 1.00 76.56 87 PHE A CA 1
ATOM 701 C C . PHE A 1 87 ? -21.188 -11.362 29.793 1.00 76.56 87 PHE A C 1
ATOM 703 O O . PHE A 1 87 ? -21.113 -11.267 31.015 1.00 76.56 87 PHE A O 1
ATOM 710 N N . MET A 1 88 ? -21.627 -12.480 29.212 1.00 75.75 88 MET A N 1
ATOM 711 C CA . MET A 1 88 ? -22.141 -13.638 29.949 1.00 75.75 88 MET A CA 1
ATOM 712 C C . MET A 1 88 ? -21.069 -14.346 30.800 1.00 75.75 88 MET A C 1
ATOM 714 O O . MET A 1 88 ? -21.414 -15.070 31.729 1.00 75.75 88 MET A O 1
ATOM 718 N N . LYS A 1 89 ? -19.774 -14.146 30.510 1.00 76.25 89 LYS A N 1
ATOM 719 C CA . LYS A 1 89 ? -18.663 -14.630 31.351 1.00 76.25 89 LYS A CA 1
ATOM 720 C C . LYS A 1 89 ? -18.314 -13.669 32.487 1.00 76.25 89 LYS A C 1
ATOM 722 O O . LYS A 1 89 ? -17.825 -14.123 33.517 1.00 76.25 89 LYS A O 1
ATOM 727 N N . THR A 1 90 ? -18.499 -12.364 32.288 1.00 68.12 90 THR A N 1
ATOM 728 C CA . THR A 1 90 ? -18.202 -11.334 33.297 1.00 68.12 90 THR A CA 1
ATOM 729 C C . THR A 1 90 ? -19.347 -11.113 34.275 1.00 68.12 90 THR A C 1
ATOM 731 O O . THR A 1 90 ? -19.104 -10.740 35.420 1.00 68.12 90 THR A O 1
ATOM 734 N N . GLU A 1 91 ? -20.584 -11.376 33.855 1.00 60.19 91 GLU A N 1
ATOM 735 C CA . GLU A 1 91 ? -21.739 -11.425 34.743 1.00 60.19 91 GLU A CA 1
ATOM 736 C C . GLU A 1 91 ? -21.622 -12.665 35.642 1.00 60.19 91 GLU A C 1
ATOM 738 O O . GLU A 1 91 ? -22.030 -13.773 35.287 1.00 60.19 91 GLU A O 1
ATOM 743 N N . SER A 1 92 ? -21.065 -12.492 36.843 1.00 55.28 92 SER A N 1
ATOM 744 C CA . SER A 1 92 ? -21.336 -13.422 37.932 1.00 55.28 92 SER A CA 1
ATOM 745 C C . SER A 1 92 ? -22.826 -13.318 38.235 1.00 55.28 92 SER A C 1
ATOM 747 O O . SER A 1 92 ? -23.267 -12.362 38.875 1.00 55.28 92 SER A O 1
ATOM 749 N N . VAL A 1 93 ? -23.608 -14.268 37.729 1.00 56.94 93 VAL A N 1
ATOM 750 C CA . VAL A 1 93 ? -25.042 -14.374 38.004 1.00 56.94 93 VAL A CA 1
ATOM 751 C C . VAL A 1 93 ? -25.266 -14.182 39.503 1.00 56.94 93 VAL A C 1
ATOM 753 O O . VAL A 1 93 ? -24.765 -14.960 40.318 1.00 56.94 93 VAL A O 1
ATOM 756 N N . ALA A 1 94 ? -25.995 -13.130 39.878 1.00 55.75 94 ALA A N 1
ATOM 757 C CA . ALA A 1 94 ? -26.420 -12.957 41.256 1.00 55.75 94 ALA A CA 1
ATOM 758 C C . ALA A 1 94 ? -27.180 -14.222 41.689 1.00 55.75 94 ALA A C 1
ATOM 760 O O . ALA A 1 94 ? -28.034 -14.730 40.953 1.00 55.75 94 ALA A O 1
ATOM 761 N N . ALA A 1 95 ? -26.883 -14.730 42.888 1.00 53.94 95 ALA A N 1
ATOM 762 C CA . ALA A 1 95 ? -27.411 -15.996 43.409 1.00 53.94 95 ALA A CA 1
ATOM 763 C C . ALA A 1 95 ? -28.956 -16.076 43.458 1.00 53.94 95 ALA A C 1
ATOM 765 O O . ALA A 1 95 ? -29.512 -17.156 43.639 1.00 53.94 95 ALA A O 1
ATOM 766 N N . SER A 1 96 ? -29.659 -14.954 43.265 1.00 51.72 96 SER A N 1
ATOM 767 C CA . SER A 1 96 ? -31.117 -14.879 43.145 1.00 51.72 96 SER A CA 1
ATOM 768 C C . SER A 1 96 ? -31.676 -15.444 41.829 1.00 51.72 96 SER A C 1
ATOM 770 O O . SER A 1 96 ? -32.828 -15.866 41.813 1.00 51.72 96 SER A O 1
ATOM 772 N N . THR A 1 97 ? -30.891 -15.507 40.744 1.00 53.75 97 THR A N 1
ATOM 773 C CA . THR A 1 97 ? -31.375 -15.943 39.409 1.00 53.75 97 THR A CA 1
ATOM 774 C C . THR A 1 97 ? -31.064 -17.416 39.107 1.00 53.75 97 THR A C 1
ATOM 776 O O . THR A 1 97 ? -31.728 -18.042 38.284 1.00 53.75 97 THR A O 1
ATOM 779 N N . ALA A 1 98 ? -30.120 -18.025 39.833 1.00 51.75 98 ALA A N 1
ATOM 780 C CA . ALA A 1 98 ? -29.728 -19.429 39.655 1.00 51.75 98 ALA A CA 1
ATOM 781 C C . ALA A 1 98 ? -30.819 -20.454 40.042 1.00 51.75 98 ALA A C 1
ATOM 783 O O . ALA A 1 98 ? -30.674 -21.634 39.747 1.00 51.75 98 ALA A O 1
ATOM 784 N N . LYS A 1 99 ? -31.918 -20.028 40.685 1.00 52.00 99 LYS A N 1
ATOM 785 C CA . LYS A 1 99 ? -32.996 -20.918 41.158 1.00 52.00 99 LYS A CA 1
ATOM 786 C C . LYS A 1 99 ? -34.163 -21.133 40.187 1.00 52.00 99 LYS A C 1
ATOM 788 O O . LYS A 1 99 ? -35.079 -21.868 40.540 1.00 52.00 99 LYS A O 1
ATOM 793 N N . SER A 1 100 ? -34.171 -20.520 39.001 1.00 47.47 100 SER A N 1
ATOM 794 C CA . SER A 1 100 ? -35.350 -20.572 38.116 1.00 47.47 100 SER A CA 1
ATOM 795 C C . SER A 1 100 ? -35.218 -21.489 36.894 1.00 47.47 100 SER A C 1
ATOM 797 O O . SER A 1 100 ? -36.157 -21.548 36.104 1.00 47.47 100 SER A O 1
ATOM 799 N N . ASN A 1 101 ? -34.103 -22.211 36.723 1.00 51.28 101 ASN A N 1
ATOM 800 C CA . ASN A 1 101 ? -33.912 -23.092 35.560 1.00 51.28 101 ASN A CA 1
ATOM 801 C C . ASN A 1 101 ? -34.206 -24.585 35.828 1.00 51.28 101 ASN A C 1
ATOM 803 O O . ASN A 1 101 ? -34.064 -25.396 34.920 1.00 51.28 101 ASN A O 1
ATOM 807 N N . ASP A 1 102 ? -34.663 -24.945 37.033 1.00 55.06 102 ASP A N 1
ATOM 808 C CA . ASP A 1 102 ? -34.947 -26.341 37.426 1.00 55.06 102 ASP A CA 1
ATOM 809 C C . ASP A 1 102 ? -36.440 -26.725 37.352 1.00 55.06 102 ASP A C 1
ATOM 811 O O . ASP A 1 102 ? -36.850 -27.735 37.920 1.00 55.06 102 ASP A O 1
ATOM 815 N N . TYR A 1 103 ? -37.288 -25.946 36.668 1.00 55.50 103 TYR A N 1
ATOM 816 C CA . TYR A 1 103 ? -38.737 -26.198 36.658 1.00 55.50 103 TYR A CA 1
ATOM 817 C C . TYR A 1 103 ? -39.360 -26.242 35.261 1.00 55.50 103 TYR A C 1
ATOM 819 O O . TYR A 1 103 ? -40.291 -25.503 34.960 1.00 55.50 103 TYR A O 1
ATOM 827 N N . ILE A 1 104 ? -38.883 -27.155 34.411 1.00 59.78 104 ILE A N 1
ATOM 828 C CA . ILE A 1 104 ? -39.729 -27.721 33.352 1.00 59.78 104 ILE A CA 1
ATOM 829 C C . ILE A 1 104 ? -39.498 -29.237 33.305 1.00 59.78 104 ILE A C 1
ATOM 831 O O . ILE A 1 104 ? -38.607 -29.702 32.594 1.00 59.78 104 ILE A O 1
ATOM 835 N N . PRO A 1 105 ? -40.279 -30.045 34.043 1.00 49.56 105 PRO A N 1
ATOM 836 C CA . PRO A 1 105 ? -40.387 -31.454 33.715 1.00 49.56 105 PRO A CA 1
ATOM 837 C C . PRO A 1 105 ? -41.132 -31.550 32.381 1.00 49.56 105 PRO A C 1
ATOM 839 O O . PRO A 1 105 ? -42.345 -31.355 32.317 1.00 49.56 105 PRO A O 1
ATOM 842 N N . VAL A 1 106 ? -40.409 -31.831 31.297 1.00 56.19 106 VAL A N 1
ATOM 843 C CA . VAL A 1 106 ? -41.039 -32.322 30.068 1.00 56.19 106 VAL A CA 1
ATOM 844 C C . VAL A 1 106 ? -41.572 -33.717 30.391 1.00 56.19 106 VAL A C 1
ATOM 846 O O . VAL A 1 106 ? -40.844 -34.705 30.383 1.00 56.19 106 VAL A O 1
ATOM 849 N N . SER A 1 107 ? -42.843 -33.773 30.768 1.00 49.94 107 SER A N 1
ATOM 850 C CA . SER A 1 107 ? -43.662 -34.977 30.742 1.00 49.94 107 SER A CA 1
ATOM 851 C C . SER A 1 107 ? -44.827 -34.713 29.804 1.00 49.94 107 SER A C 1
ATOM 853 O O . SER A 1 107 ? -45.713 -33.929 30.143 1.00 49.94 107 SER A O 1
ATOM 855 N N . ILE A 1 108 ? -44.745 -35.347 28.632 1.00 44.47 108 ILE A N 1
ATOM 856 C CA . ILE A 1 108 ? -45.773 -35.992 27.791 1.00 44.47 108 ILE A CA 1
ATOM 857 C C . ILE A 1 108 ? -45.218 -36.056 26.366 1.00 44.47 108 ILE A C 1
ATOM 859 O O . ILE A 1 108 ? -44.830 -34.995 25.830 1.00 44.47 108 ILE A O 1
#

Mean predicted aligned error: 11.77 Å

Nearest PDB structures (foldseek):
  3ju0-assembly1_A  TM=9.798E-01  e=1.421E-04  Pectobacterium atrosepticum
  8jx6-assembly2_B  TM=5.192E-01  e=5.160E+00  metagenome
  6l2o-assembly1_B-2  TM=5.502E-01  e=7.028E+00  Pyrococcus abyssi GE5
  5iff-assembly1_A-2  TM=5.262E-01  e=9.570E+00  Pyrococcus abyssi GE5
  6m3l-assembly1_B-2  TM=3.520E-01  e=4.288E+00  Pyrococcus abyssi GE5

Organism: NCBI:txid2529843

Foldseek 3Di:
DFAWDWDADPVGWIWIKGWDQQLPPRDIDIDTPGTPPVPPPVNSVVVVVVCVVCVVVNHHPVVVVVVVVVVVVCVVCPDPVNVVVVVVVVPPDDPVVVPPPPPDDPDD

InterPro domains:
  IPR025166 Integrase, DNA-binding domain [PF13356] (3-68)
  IPR038488 Integrase, DNA-binding domain superfamily [G3DSA:3.30.160.390] (2-85)
  IPR050808 Phage Integrase [PTHR30629] (3-97)

Radius of gyration: 25.53 Å; Cα contacts (8 Å, |Δi|>4): 95; chains: 1; bounding box: 64×50×59 Å

Secondary structure (DSSP, 8-state):
--EEEEEEPTTS-EEEEEEEE-TTT--EEEEEEEETTTS-HHHHHHHHHHHHHHHHTT--HHHHHHHHHHHHHHHHH--HHHHHHHHHHH----TTTTTSSS------

Solvent-accessible surface area (backbone atoms only — not compar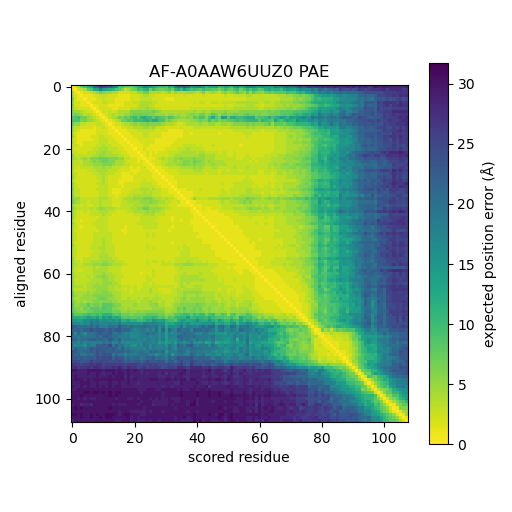able to full-atom values): 6561 Å² total; per-residue (Å²): 132,71,47,78,48,77,47,75,44,98,88,71,51,38,33,36,34,35,32,44,64,37,56,82,81,65,44,78,48,73,46,76,79,48,43,52,76,86,49,44,74,68,55,54,50,51,54,49,50,56,44,50,53,35,36,74,71,56,39,47,58,76,55,52,52,51,52,51,54,50,50,56,52,45,61,69,61,65,35,69,65,52,51,48,55,52,48,62,68,68,53,73,75,58,81,83,64,75,75,71,81,84,77,73,84,89,78,132